Protein AF-A0A535XMW0-F1 (afdb_monomer)

Structure (mmCIF, N/CA/C/O backbone):
data_AF-A0A535XMW0-F1
#
_entry.id   AF-A0A535XMW0-F1
#
loop_
_atom_site.group_PDB
_atom_site.id
_atom_site.type_symbol
_atom_site.label_atom_id
_atom_site.label_alt_id
_atom_site.label_comp_id
_atom_site.label_asym_id
_atom_site.label_entity_id
_atom_site.label_seq_id
_atom_site.pdbx_PDB_ins_code
_atom_site.Cartn_x
_atom_site.Cartn_y
_atom_site.Cartn_z
_atom_site.occupancy
_atom_site.B_iso_or_equiv
_atom_site.auth_seq_id
_atom_site.auth_comp_id
_atom_site.auth_asym_id
_atom_site.auth_atom_id
_atom_site.pdbx_PDB_model_num
ATOM 1 N N . MET A 1 1 ? 7.005 -12.993 -11.857 1.00 54.59 1 MET A N 1
ATOM 2 C CA . MET A 1 1 ? 8.225 -12.460 -11.212 1.00 54.59 1 MET A CA 1
ATOM 3 C C . MET A 1 1 ? 8.665 -13.473 -10.167 1.00 54.59 1 MET A C 1
ATOM 5 O O . MET A 1 1 ? 7.773 -14.019 -9.525 1.00 54.59 1 MET A O 1
ATOM 9 N N . PRO A 1 2 ? 9.961 -13.803 -10.038 1.00 47.62 2 PRO A N 1
ATOM 10 C CA . PRO A 1 2 ? 10.429 -14.682 -8.968 1.00 47.62 2 PRO A CA 1
ATOM 11 C C . PRO A 1 2 ? 10.046 -14.069 -7.616 1.00 47.62 2 PRO A C 1
ATOM 13 O O . PRO A 1 2 ? 10.222 -12.868 -7.422 1.00 47.62 2 PRO A O 1
ATOM 16 N N . VAL A 1 3 ? 9.502 -14.871 -6.700 1.00 54.34 3 VAL A N 1
ATOM 17 C CA . VAL A 1 3 ? 9.077 -14.414 -5.360 1.00 54.34 3 VAL A CA 1
ATOM 18 C C . VAL A 1 3 ? 10.236 -13.837 -4.537 1.00 54.34 3 VAL A C 1
ATOM 20 O O . VAL A 1 3 ? 10.010 -13.012 -3.658 1.00 54.34 3 VAL A O 1
ATOM 23 N N . ASP A 1 4 ? 11.472 -14.180 -4.901 1.00 55.62 4 ASP A N 1
ATOM 24 C CA . ASP A 1 4 ? 12.709 -13.750 -4.241 1.00 55.62 4 ASP A CA 1
ATOM 25 C C . ASP A 1 4 ? 13.125 -12.298 -4.561 1.00 55.62 4 ASP A C 1
ATOM 27 O O . ASP A 1 4 ? 14.198 -11.858 -4.153 1.00 55.62 4 ASP A O 1
ATOM 31 N N . GLN A 1 5 ? 12.314 -11.546 -5.316 1.00 64.44 5 GLN A N 1
ATOM 32 C CA . GLN A 1 5 ? 12.622 -10.165 -5.728 1.00 64.44 5 GLN A CA 1
ATOM 33 C C . GLN A 1 5 ? 11.684 -9.101 -5.145 1.00 64.44 5 GLN A C 1
ATOM 35 O O . GLN A 1 5 ? 11.807 -7.926 -5.484 1.00 64.44 5 GLN A O 1
ATOM 40 N N . VAL A 1 6 ? 10.746 -9.499 -4.282 1.00 69.62 6 VAL A N 1
ATOM 41 C CA . VAL A 1 6 ? 9.783 -8.577 -3.675 1.00 69.62 6 VAL A CA 1
ATOM 42 C C . VAL A 1 6 ? 10.098 -8.414 -2.193 1.00 69.62 6 VAL A C 1
ATOM 44 O O . VAL A 1 6 ? 9.839 -9.300 -1.379 1.00 69.62 6 VAL A O 1
ATOM 47 N N . HIS A 1 7 ? 10.634 -7.252 -1.831 1.00 84.06 7 HIS A N 1
ATOM 48 C CA . HIS A 1 7 ? 10.811 -6.865 -0.440 1.00 84.06 7 HIS A CA 1
ATOM 49 C C . HIS A 1 7 ? 9.468 -6.435 0.139 1.00 84.06 7 HIS A C 1
ATOM 51 O O . HIS A 1 7 ? 8.898 -5.430 -0.285 1.00 84.06 7 HIS A O 1
ATOM 57 N N . TRP A 1 8 ? 8.964 -7.175 1.124 1.00 85.75 8 TRP A N 1
ATOM 58 C CA . TRP A 1 8 ? 7.763 -6.791 1.854 1.00 85.75 8 TRP A CA 1
ATOM 59 C C . TRP A 1 8 ? 8.106 -6.280 3.253 1.00 85.75 8 TRP A C 1
ATOM 61 O O . TRP A 1 8 ? 9.051 -6.737 3.893 1.00 85.75 8 TRP A O 1
ATOM 71 N N . GLN A 1 9 ? 7.322 -5.320 3.732 1.00 89.62 9 GLN A N 1
ATOM 72 C CA . GLN A 1 9 ? 7.428 -4.779 5.081 1.00 89.62 9 GLN A CA 1
ATOM 73 C C . GLN A 1 9 ? 6.039 -4.522 5.662 1.00 89.62 9 GLN A C 1
ATOM 75 O O . GLN A 1 9 ? 5.139 -4.023 4.979 1.00 89.62 9 GLN A O 1
ATOM 80 N N . SER A 1 10 ? 5.877 -4.830 6.944 1.00 90.56 10 SER A N 1
ATOM 81 C CA . SER A 1 10 ? 4.680 -4.458 7.693 1.00 90.56 10 SER A CA 1
ATOM 82 C C . SER A 1 10 ? 4.626 -2.945 7.875 1.00 90.56 10 SER A C 1
ATOM 84 O O . SER A 1 10 ? 5.628 -2.299 8.181 1.00 90.56 10 SER A O 1
ATOM 86 N N . THR A 1 11 ? 3.444 -2.365 7.704 1.00 91.94 11 THR A N 1
ATOM 87 C CA . THR A 1 11 ? 3.211 -0.943 7.939 1.00 91.94 11 THR A CA 1
ATOM 88 C C . THR A 1 11 ? 1.804 -0.706 8.474 1.00 91.94 11 THR A C 1
ATOM 90 O O . THR A 1 11 ? 0.999 -1.627 8.613 1.00 91.94 11 THR A O 1
ATOM 93 N N . THR A 1 12 ? 1.505 0.551 8.767 1.00 92.00 12 THR A N 1
ATOM 94 C CA . THR A 1 12 ? 0.153 1.023 9.049 1.00 92.00 12 THR A CA 1
ATOM 95 C C . THR A 1 12 ? -0.296 1.985 7.954 1.00 92.00 12 THR A C 1
ATOM 97 O O . THR A 1 12 ? 0.465 2.869 7.560 1.00 92.00 12 THR A O 1
ATOM 100 N N . ILE A 1 13 ? -1.521 1.798 7.457 1.00 90.75 13 ILE A N 1
ATOM 101 C CA . ILE A 1 13 ? -2.190 2.662 6.473 1.00 90.75 13 ILE A CA 1
ATOM 102 C C . ILE A 1 13 ? -3.512 3.103 7.091 1.00 90.75 13 ILE A C 1
ATOM 104 O O . ILE A 1 13 ? -4.366 2.271 7.401 1.00 90.75 13 ILE A O 1
ATOM 108 N N . ASN A 1 14 ? -3.672 4.407 7.327 1.00 90.06 14 ASN A N 1
ATOM 109 C CA . ASN A 1 14 ? -4.859 4.972 7.983 1.00 90.06 14 ASN A CA 1
ATOM 110 C C . ASN A 1 14 ? -5.209 4.288 9.320 1.00 90.06 14 ASN A C 1
ATOM 112 O O . ASN A 1 14 ? -6.370 4.032 9.619 1.00 90.06 14 ASN A O 1
ATOM 116 N N . GLY A 1 15 ? -4.186 3.949 10.115 1.00 89.94 15 GLY A N 1
ATOM 117 C CA . GLY A 1 15 ? -4.338 3.248 11.397 1.00 89.94 15 GLY A CA 1
ATOM 118 C C . GLY A 1 15 ? -4.592 1.740 11.284 1.00 89.94 15 GLY A C 1
ATOM 119 O O . GLY A 1 15 ? -4.566 1.049 12.297 1.00 89.94 15 GLY A O 1
ATOM 120 N N . ASN A 1 16 ? -4.770 1.212 10.073 1.00 91.94 16 ASN A N 1
ATOM 121 C CA . ASN A 1 16 ? -4.971 -0.211 9.829 1.00 91.94 16 ASN A CA 1
ATOM 122 C C . ASN A 1 16 ? -3.652 -0.917 9.525 1.00 91.94 16 ASN A C 1
ATOM 124 O O . ASN A 1 16 ? -2.765 -0.346 8.889 1.00 91.94 16 ASN A O 1
ATOM 128 N N . GLN A 1 17 ? -3.533 -2.179 9.935 1.00 92.50 17 GLN A N 1
ATOM 129 C CA . GLN A 1 17 ? -2.381 -3.004 9.587 1.00 92.50 17 GLN A CA 1
ATOM 130 C C . GLN A 1 17 ? -2.356 -3.273 8.077 1.00 92.50 17 GLN A C 1
ATOM 132 O O . GLN A 1 17 ? -3.364 -3.655 7.476 1.00 92.50 17 GLN A O 1
ATOM 137 N N . GLY A 1 18 ? -1.186 -3.087 7.474 1.00 92.12 18 GLY A N 1
ATOM 138 C CA . GLY A 1 18 ? -0.968 -3.311 6.055 1.00 92.12 18 GLY A CA 1
ATOM 139 C C . GLY A 1 18 ? 0.427 -3.833 5.745 1.00 92.12 18 GLY A C 1
ATOM 140 O O . GLY A 1 18 ? 1.306 -3.920 6.605 1.00 92.12 18 GLY A O 1
ATOM 141 N N . LEU A 1 19 ? 0.616 -4.176 4.481 1.00 92.06 19 LEU A N 1
ATOM 142 C CA . LEU A 1 19 ? 1.864 -4.625 3.891 1.00 92.06 19 LEU A CA 1
ATOM 143 C C . LEU A 1 19 ? 2.227 -3.678 2.756 1.00 92.06 19 LEU A C 1
ATOM 145 O O . LEU A 1 19 ? 1.389 -3.364 1.914 1.00 92.06 19 LEU A O 1
ATOM 149 N N . LEU A 1 20 ? 3.483 -3.249 2.728 1.00 90.31 20 LEU A N 1
ATOM 150 C CA . LEU A 1 20 ? 4.090 -2.623 1.561 1.00 90.31 20 LEU A CA 1
ATOM 151 C C . LEU A 1 20 ? 4.983 -3.650 0.886 1.00 90.31 20 LEU A C 1
ATOM 153 O O . LEU A 1 20 ? 5.829 -4.247 1.544 1.00 90.31 20 LEU A O 1
ATOM 157 N N . LEU A 1 21 ? 4.791 -3.835 -0.409 1.00 88.56 21 LEU A N 1
ATOM 158 C CA . LEU A 1 21 ? 5.573 -4.690 -1.281 1.00 88.56 21 LEU A CA 1
ATOM 159 C C . LEU A 1 21 ? 6.354 -3.795 -2.232 1.00 88.56 21 LEU A C 1
ATOM 161 O O . LEU A 1 21 ? 5.766 -2.933 -2.878 1.00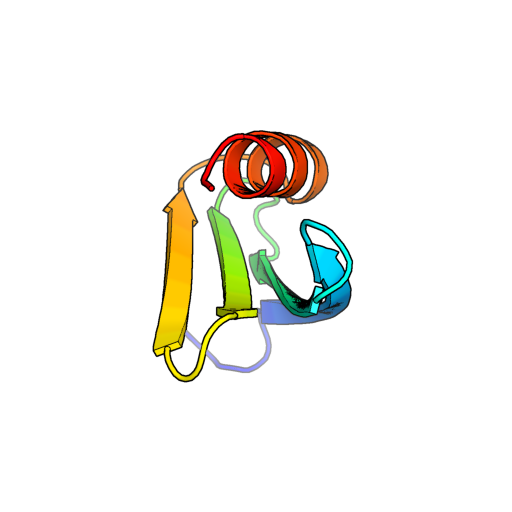 88.56 21 LEU A O 1
ATOM 165 N N . ASN A 1 22 ? 7.654 -4.020 -2.340 1.00 85.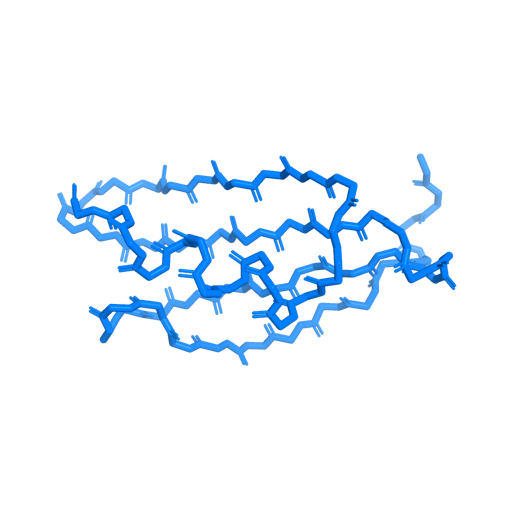19 22 ASN A N 1
ATOM 166 C CA . ASN A 1 22 ? 8.549 -3.264 -3.199 1.00 85.19 22 ASN A CA 1
ATOM 167 C C . ASN A 1 22 ? 9.301 -4.223 -4.106 1.00 85.19 22 ASN A C 1
ATOM 169 O O . ASN A 1 22 ? 9.880 -5.201 -3.637 1.00 85.19 22 ASN A O 1
ATOM 173 N N . ASP A 1 23 ? 9.321 -3.917 -5.392 1.00 75.25 23 ASP A N 1
ATOM 174 C CA . ASP A 1 23 ? 10.206 -4.567 -6.344 1.00 75.25 23 ASP A CA 1
ATOM 175 C C . ASP A 1 23 ? 11.640 -4.031 -6.186 1.00 75.25 23 ASP A C 1
ATOM 177 O O . ASP A 1 23 ? 11.867 -2.850 -5.903 1.00 75.25 23 ASP A O 1
ATOM 181 N N . ASN A 1 24 ? 12.624 -4.896 -6.421 1.00 67.69 24 ASN A N 1
ATOM 182 C CA . ASN A 1 24 ? 14.056 -4.590 -6.376 1.00 67.69 24 ASN A CA 1
ATOM 183 C C . ASN A 1 24 ? 14.495 -3.529 -7.394 1.00 67.69 24 ASN A C 1
ATOM 185 O O . ASN A 1 24 ? 15.582 -2.964 -7.269 1.00 67.69 24 ASN A O 1
ATOM 189 N N . SER A 1 25 ? 13.651 -3.224 -8.381 1.00 66.62 25 SER A N 1
ATOM 190 C CA . SER A 1 25 ? 13.854 -2.109 -9.306 1.00 66.62 25 SER A CA 1
ATOM 191 C C . SER A 1 25 ? 13.660 -0.729 -8.660 1.00 66.62 25 SER A C 1
ATOM 193 O O . SER A 1 25 ? 14.026 0.269 -9.275 1.00 66.62 25 SER A O 1
ATOM 195 N N . ASN A 1 26 ? 13.087 -0.641 -7.448 1.00 64.38 26 ASN A N 1
ATOM 196 C CA . ASN A 1 26 ? 12.608 0.602 -6.819 1.00 64.38 26 ASN A CA 1
ATOM 197 C C . ASN A 1 26 ? 11.550 1.367 -7.641 1.00 64.38 26 ASN A C 1
ATOM 199 O O . ASN A 1 26 ? 11.242 2.519 -7.321 1.00 64.38 26 ASN A O 1
ATOM 203 N N . VAL A 1 27 ? 10.991 0.749 -8.686 1.00 68.50 27 VAL A N 1
ATOM 204 C CA . VAL A 1 27 ? 9.976 1.369 -9.546 1.00 68.50 27 VAL A CA 1
ATOM 205 C C . VAL A 1 27 ? 8.601 0.767 -9.294 1.00 68.50 27 VAL A C 1
ATOM 207 O O . VAL A 1 27 ? 7.631 1.505 -9.326 1.00 68.50 27 VAL A O 1
ATOM 210 N N . GLY A 1 28 ? 8.487 -0.531 -9.011 1.00 79.94 28 GLY A N 1
ATOM 211 C CA . GLY A 1 28 ? 7.205 -1.166 -8.695 1.00 79.94 28 GLY A CA 1
ATOM 212 C C . GLY A 1 28 ? 6.961 -1.250 -7.193 1.00 79.94 28 GLY A C 1
ATOM 213 O O . GLY A 1 28 ? 7.770 -1.841 -6.484 1.00 79.94 28 GLY A O 1
ATOM 214 N N . SER A 1 29 ? 5.838 -0.717 -6.711 1.00 88.62 29 SER A N 1
ATOM 215 C CA . SER A 1 29 ? 5.393 -0.954 -5.334 1.00 88.62 29 SER A CA 1
ATOM 216 C C . SER A 1 29 ? 3.912 -1.308 -5.278 1.00 88.62 29 SER A C 1
ATOM 218 O O . SER A 1 29 ? 3.126 -0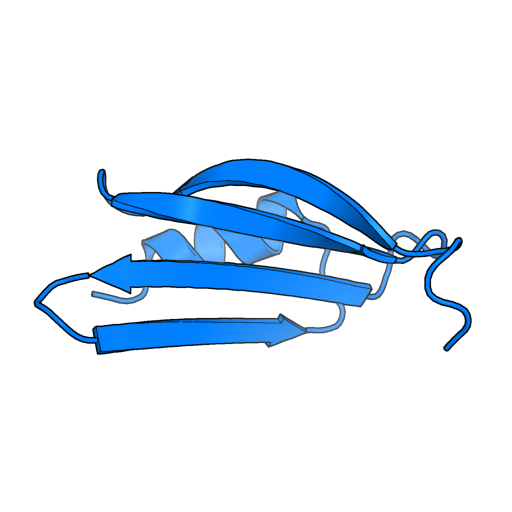.937 -6.154 1.00 88.62 29 SER A O 1
ATOM 220 N N . ALA A 1 30 ? 3.522 -2.006 -4.219 1.00 90.19 30 ALA A N 1
ATOM 221 C CA . ALA A 1 30 ? 2.137 -2.249 -3.871 1.00 90.19 30 ALA A CA 1
ATOM 222 C C . ALA A 1 30 ? 1.906 -2.084 -2.366 1.00 90.19 30 ALA A C 1
ATOM 224 O O . ALA A 1 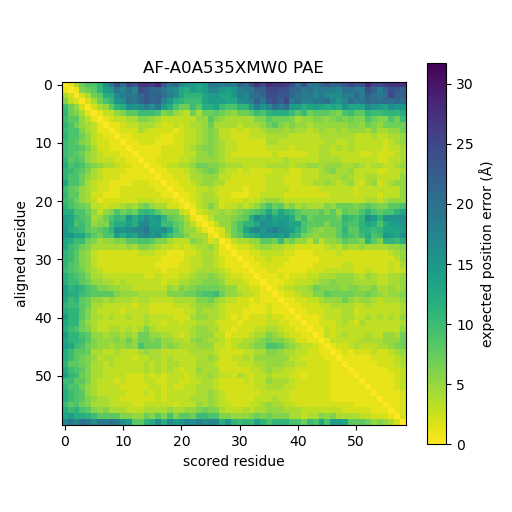30 ? 2.788 -2.333 -1.553 1.00 90.19 30 ALA A O 1
ATOM 225 N N . ALA A 1 31 ? 0.708 -1.660 -1.996 1.00 91.69 31 ALA A N 1
ATOM 226 C CA . ALA A 1 31 ? 0.221 -1.573 -0.635 1.00 91.69 31 ALA A CA 1
ATOM 227 C C . ALA A 1 31 ? -1.036 -2.422 -0.539 1.00 91.69 31 ALA A C 1
ATOM 229 O O . ALA A 1 31 ? -1.922 -2.313 -1.384 1.00 91.69 31 ALA A O 1
ATOM 230 N N . ILE A 1 32 ? -1.117 -3.246 0.497 1.00 92.75 32 ILE A N 1
ATOM 231 C CA . ILE A 1 32 ? -2.289 -4.062 0.793 1.00 92.75 32 ILE A CA 1
ATOM 232 C C . ILE A 1 32 ? -2.649 -3.823 2.251 1.00 92.75 32 ILE A C 1
ATOM 234 O O . ILE A 1 32 ? -1.784 -3.930 3.117 1.00 92.75 32 ILE A O 1
ATOM 238 N N . TRP A 1 33 ? -3.900 -3.489 2.545 1.00 94.38 33 TRP A N 1
ATOM 239 C CA . TRP A 1 33 ? -4.348 -3.284 3.922 1.00 94.38 33 TRP A CA 1
ATOM 240 C C . TRP A 1 33 ? -5.778 -3.758 4.117 1.00 94.38 33 TRP A C 1
ATOM 242 O O . TRP A 1 33 ? -6.561 -3.854 3.173 1.00 94.38 33 TRP A O 1
ATOM 252 N N . HIS A 1 34 ? -6.110 -4.069 5.365 1.00 91.62 34 HIS A N 1
ATOM 253 C CA . HIS A 1 34 ? -7.452 -4.479 5.749 1.00 91.62 34 HIS A CA 1
ATOM 254 C C . HIS A 1 34 ? -8.143 -3.334 6.487 1.00 91.62 34 HIS A C 1
ATOM 256 O O . HIS A 1 34 ? -7.636 -2.881 7.506 1.00 91.62 34 HIS A O 1
ATOM 262 N N . ALA A 1 35 ? -9.287 -2.866 5.993 1.00 90.38 35 ALA A N 1
ATOM 263 C CA . ALA A 1 35 ? -10.066 -1.809 6.634 1.00 90.38 35 ALA A CA 1
ATOM 264 C C . ALA A 1 35 ? -11.564 -2.093 6.490 1.00 90.38 35 ALA A C 1
ATOM 266 O O . ALA A 1 35 ? -12.023 -2.521 5.436 1.00 90.38 35 ALA A O 1
ATOM 267 N N . GLY A 1 36 ? -12.337 -1.888 7.560 1.00 87.00 36 GLY A N 1
ATOM 268 C CA . GLY A 1 36 ? -13.800 -2.020 7.510 1.00 87.00 36 GLY A CA 1
ATOM 269 C C . GLY A 1 36 ? -14.311 -3.371 6.983 1.00 87.00 36 GLY A C 1
ATOM 270 O O . GLY A 1 36 ? -15.339 -3.401 6.314 1.00 87.00 36 GLY A O 1
ATOM 271 N N . GLY A 1 37 ? -13.583 -4.468 7.227 1.00 90.50 37 GLY A N 1
ATOM 272 C CA . GLY A 1 37 ? -13.934 -5.808 6.736 1.00 90.50 37 GLY A CA 1
ATOM 273 C C . GLY A 1 37 ? -13.554 -6.094 5.277 1.00 90.50 37 GLY A C 1
ATOM 274 O O . GLY A 1 37 ? -13.888 -7.161 4.770 1.00 90.50 37 GLY A O 1
ATOM 275 N N . HIS A 1 38 ? -12.861 -5.172 4.602 1.00 90.56 38 HIS A N 1
ATOM 276 C CA . HIS A 1 38 ? -12.446 -5.308 3.207 1.00 90.56 38 HIS A CA 1
ATOM 277 C C . HIS A 1 38 ? -10.927 -5.263 3.064 1.00 90.56 38 HIS A C 1
ATOM 279 O O . HIS A 1 38 ? -10.229 -4.540 3.780 1.00 90.56 38 HIS A O 1
ATOM 285 N N . LEU A 1 39 ? -10.414 -6.042 2.112 1.00 91.25 39 LEU A N 1
ATOM 286 C CA . LEU A 1 39 ? -9.012 -6.013 1.723 1.00 91.25 39 LEU A CA 1
ATOM 287 C C . LEU A 1 39 ? -8.839 -5.048 0.549 1.00 91.25 39 LEU A C 1
ATOM 289 O O . LEU A 1 39 ? -9.404 -5.254 -0.524 1.00 91.25 39 LEU A O 1
ATOM 293 N N . TYR A 1 40 ? -8.049 -4.006 0.764 1.00 92.06 40 TYR A N 1
ATOM 294 C CA . TYR A 1 40 ? -7.711 -3.007 -0.238 1.00 92.06 40 TYR A CA 1
ATOM 295 C C . TYR A 1 40 ? -6.316 -3.273 -0.785 1.00 92.06 40 TYR A C 1
ATOM 297 O O . TYR A 1 40 ? -5.428 -3.727 -0.061 1.00 92.06 40 TYR A O 1
ATOM 305 N N . GLY A 1 41 ? -6.129 -2.969 -2.066 1.00 91.81 41 GLY A N 1
ATOM 306 C CA . GLY A 1 41 ? -4.857 -3.100 -2.757 1.00 91.81 41 GLY A CA 1
ATOM 307 C C . GLY A 1 41 ? -4.621 -1.906 -3.671 1.00 91.81 41 GLY A C 1
ATOM 308 O O . GLY A 1 41 ? -5.492 -1.542 -4.457 1.00 91.81 41 GLY A O 1
ATOM 309 N N . LEU A 1 42 ? -3.435 -1.316 -3.582 1.00 90.00 42 LEU A N 1
ATOM 310 C CA . LEU A 1 42 ? -2.963 -0.268 -4.479 1.00 90.00 42 LEU A CA 1
ATOM 311 C C . LEU A 1 42 ? -1.613 -0.700 -5.040 1.00 90.00 42 LEU A C 1
ATOM 313 O O . LEU A 1 42 ? -0.709 -0.990 -4.269 1.00 90.00 42 LEU A O 1
ATOM 317 N N . ALA A 1 43 ? -1.459 -0.725 -6.360 1.00 90.06 43 ALA A N 1
ATOM 318 C CA . ALA A 1 43 ? -0.194 -1.033 -7.019 1.00 90.06 43 ALA A CA 1
ATOM 319 C C . ALA A 1 43 ? 0.140 0.058 -8.033 1.00 90.06 43 ALA A C 1
ATOM 321 O O . ALA A 1 43 ? -0.755 0.608 -8.677 1.00 90.06 43 ALA A O 1
ATOM 322 N N . GLY A 1 44 ? 1.421 0.379 -8.178 1.00 87.56 44 GLY A N 1
ATOM 323 C CA . GLY A 1 44 ? 1.843 1.418 -9.105 1.00 87.56 44 GLY A CA 1
ATOM 324 C C . GLY A 1 44 ? 3.348 1.491 -9.299 1.00 87.56 44 GLY A C 1
ATOM 325 O O . GLY A 1 44 ? 4.131 0.919 -8.539 1.00 87.56 44 GLY A O 1
ATOM 326 N N . SER A 1 45 ? 3.740 2.243 -10.327 1.00 86.75 45 SER A N 1
ATOM 327 C CA . SER A 1 45 ? 5.137 2.530 -10.654 1.00 86.75 45 SER A CA 1
ATOM 328 C C . SER A 1 45 ? 5.703 3.666 -9.786 1.00 86.75 45 SER A C 1
ATOM 330 O O . SER A 1 45 ? 6.190 4.675 -10.293 1.00 86.75 45 SER A O 1
ATOM 332 N N . LEU A 1 46 ? 5.542 3.545 -8.469 1.00 84.38 46 LEU A N 1
ATOM 333 C CA . LEU A 1 46 ? 5.948 4.529 -7.468 1.00 84.38 46 LEU A CA 1
ATOM 334 C C . LEU A 1 46 ? 6.859 3.870 -6.435 1.00 84.38 46 LEU A C 1
ATOM 336 O O . LEU A 1 46 ? 6.797 2.659 -6.219 1.00 84.38 46 LEU A O 1
ATOM 340 N N . LYS A 1 47 ? 7.651 4.683 -5.731 1.00 86.44 47 LYS A N 1
ATOM 341 C CA . LYS A 1 47 ? 8.360 4.231 -4.530 1.00 86.44 47 LYS A CA 1
ATOM 342 C C . LYS A 1 47 ? 7.362 3.885 -3.425 1.00 86.44 47 LYS A C 1
ATOM 344 O O . LYS A 1 47 ? 6.325 4.534 -3.297 1.00 86.44 47 LYS A O 1
ATOM 349 N N . ALA A 1 48 ? 7.734 2.947 -2.558 1.00 83.94 48 ALA A N 1
ATOM 350 C CA . ALA A 1 48 ? 6.946 2.513 -1.401 1.00 83.94 48 ALA A CA 1
ATOM 351 C C . ALA A 1 48 ? 6.387 3.667 -0.559 1.00 83.94 48 ALA A C 1
ATOM 353 O O . ALA A 1 48 ? 5.235 3.638 -0.140 1.00 83.94 48 ALA A O 1
ATOM 354 N N . SER A 1 49 ? 7.218 4.682 -0.299 1.00 86.69 49 SER A N 1
ATOM 355 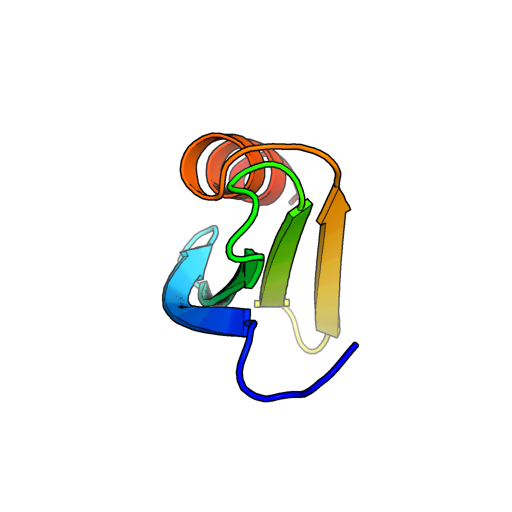C CA . SER A 1 49 ? 6.867 5.848 0.516 1.00 86.69 49 SER A CA 1
ATOM 356 C C . SER A 1 49 ? 5.782 6.701 -0.132 1.00 86.69 49 SER A C 1
ATOM 358 O O . SER A 1 49 ? 4.862 7.154 0.547 1.00 86.69 49 SER A O 1
ATOM 360 N N . ASP A 1 50 ? 5.875 6.892 -1.446 1.00 88.69 50 ASP A N 1
ATOM 361 C CA . ASP A 1 50 ? 4.918 7.689 -2.207 1.00 88.69 50 ASP A CA 1
ATOM 362 C C . ASP A 1 50 ? 3.613 6.911 -2.368 1.00 88.69 50 ASP A C 1
ATOM 364 O O . ASP A 1 50 ? 2.532 7.453 -2.154 1.00 88.69 50 ASP A O 1
ATOM 368 N N . LEU A 1 51 ? 3.714 5.609 -2.641 1.00 89.38 51 LEU A N 1
ATOM 369 C CA . LEU A 1 51 ? 2.565 4.719 -2.737 1.00 89.38 51 LEU A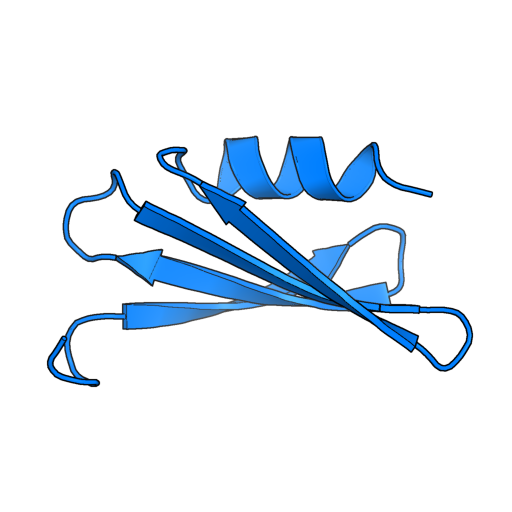 CA 1
ATOM 370 C C . LEU A 1 51 ? 1.831 4.583 -1.395 1.00 89.38 51 LEU A C 1
ATOM 372 O O . LEU A 1 51 ? 0.603 4.588 -1.372 1.00 89.38 51 LEU A O 1
ATOM 376 N N . LYS A 1 52 ? 2.561 4.550 -0.273 1.00 88.69 52 LYS A N 1
ATOM 377 C CA . LYS A 1 52 ? 1.976 4.617 1.070 1.00 88.69 52 LYS A CA 1
ATOM 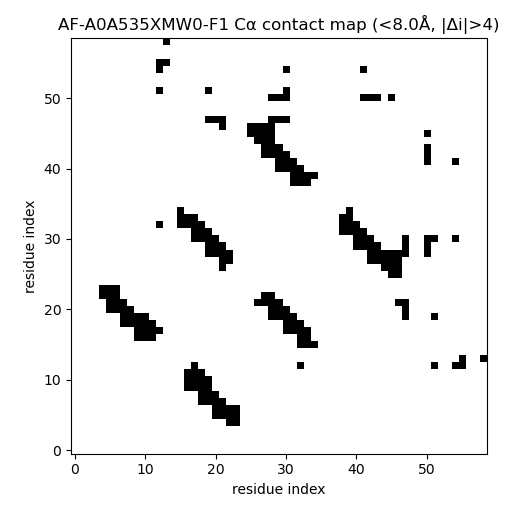378 C C . LYS A 1 52 ? 1.194 5.913 1.262 1.00 88.69 52 LYS A C 1
ATOM 380 O O . LYS A 1 52 ? 0.049 5.858 1.693 1.00 88.69 52 LYS A O 1
ATOM 385 N N . ARG A 1 53 ? 1.778 7.061 0.905 1.00 90.25 53 ARG A N 1
ATOM 386 C CA . ARG A 1 53 ? 1.099 8.359 1.014 1.00 90.25 53 ARG A CA 1
ATOM 387 C C . ARG A 1 53 ? -0.181 8.386 0.176 1.00 90.25 53 ARG A C 1
ATOM 389 O O . ARG A 1 53 ? -1.194 8.879 0.653 1.00 90.25 53 ARG A O 1
ATOM 396 N N . VAL A 1 54 ? -0.163 7.828 -1.037 1.00 89.44 54 VAL A N 1
ATOM 397 C CA . VAL A 1 54 ? -1.378 7.691 -1.859 1.00 89.44 54 VAL A CA 1
ATOM 398 C C . VAL A 1 54 ? -2.394 6.770 -1.180 1.00 89.44 54 VAL A C 1
ATOM 400 O O . VAL A 1 54 ? -3.559 7.142 -1.075 1.00 89.44 54 VAL A O 1
ATOM 403 N N . ALA A 1 55 ? -1.975 5.616 -0.660 1.00 88.50 55 ALA A N 1
ATOM 404 C CA . ALA A 1 55 ? -2.865 4.709 0.065 1.00 88.50 55 ALA A CA 1
ATOM 405 C C . ALA A 1 55 ? -3.505 5.378 1.296 1.00 88.50 55 ALA A C 1
ATOM 407 O O . ALA A 1 55 ? -4.687 5.188 1.549 1.00 88.50 55 ALA A O 1
ATOM 408 N N . GLU A 1 56 ? -2.769 6.231 2.012 1.00 90.00 56 GLU A N 1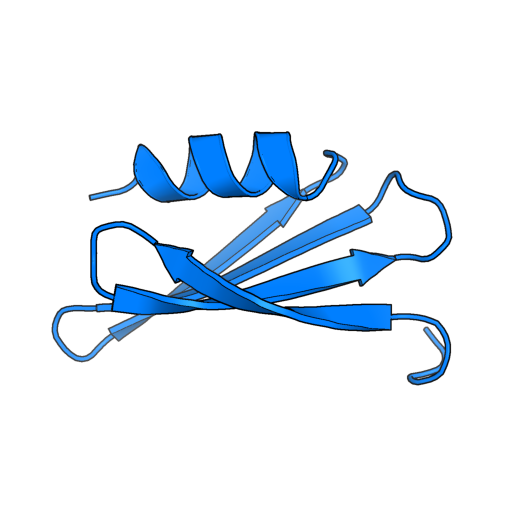
ATOM 409 C CA . GLU A 1 56 ? -3.298 7.022 3.131 1.00 90.00 56 GLU A CA 1
ATOM 410 C C . GLU A 1 56 ? -4.345 8.063 2.688 1.00 90.00 56 GLU A C 1
ATOM 412 O O . GLU A 1 56 ? -5.227 8.423 3.466 1.00 90.00 56 GLU A O 1
ATOM 417 N N . THR A 1 57 ? -4.324 8.514 1.429 1.00 90.06 57 THR A N 1
ATOM 418 C CA . THR A 1 57 ? -5.389 9.387 0.898 1.00 90.06 57 THR A CA 1
ATOM 419 C C . THR A 1 57 ? -6.678 8.644 0.541 1.00 90.06 57 THR A C 1
ATOM 421 O O . THR A 1 57 ? -7.724 9.282 0.418 1.00 90.06 57 THR A O 1
ATOM 424 N N . LEU A 1 58 ? -6.630 7.315 0.402 1.00 81.31 58 LEU A N 1
ATOM 425 C CA . LEU A 1 58 ? -7.795 6.481 0.113 1.00 81.31 58 LEU A CA 1
ATOM 426 C C . LEU A 1 58 ? -8.504 6.143 1.434 1.00 81.31 58 LEU A C 1
ATOM 428 O O . LEU A 1 58 ? -7.941 5.470 2.300 1.00 81.31 58 LEU A O 1
ATOM 432 N N . ARG A 1 59 ? -9.722 6.664 1.605 1.00 65.69 59 ARG A N 1
ATOM 433 C CA . ARG A 1 59 ? -10.587 6.422 2.769 1.00 65.69 59 ARG A CA 1
ATOM 434 C C . ARG A 1 59 ? -11.673 5.414 2.445 1.00 65.69 59 ARG A C 1
ATOM 436 O O . ARG A 1 59 ? -12.264 5.545 1.351 1.00 65.69 59 ARG A O 1
#

Sequence (59 aa):
MPVDQVHWQSTTINGNQGLLLNDNSNVGSAAIWHAGG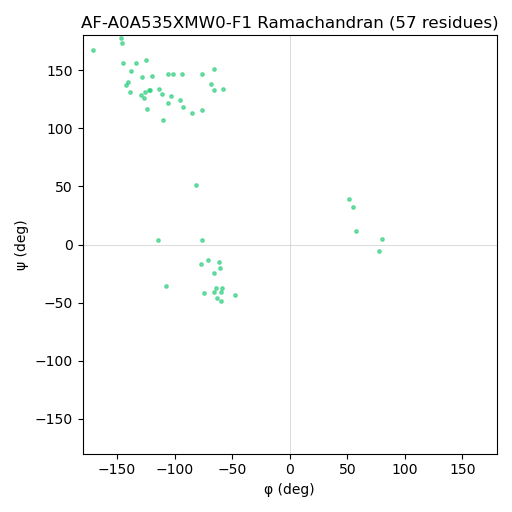HLYGLAGSLKASDLKRVAETLR

pLDDT: mean 83.84, std 11.47, range [47.62, 94.38]

Mean predicted aligned error: 5.48 Å

Foldseek 3Di:
DPPVFWDKDWDDALNFTKIWIAGNVQQKIKIWTDDPNDIDIDIGRHGSVVSSVVSNVPD

Secondary structure (DSSP, 8-state):
--GGGEEEEEEEETTEEEEEEEETTSS-EEEEEEETTEEEEEEESS-HHHHHHHHHH--

Nearest PDB structures (foldseek):
  5y2z-assembly3_F  TM=5.765E-01  e=7.174E-01  Homo sapiens
  5y31-assembly2_D  TM=5.421E-01  e=8.069E-01  Homo sapiens
  2it9-assembly1_A  TM=3.973E-01  e=4.229E-01  Prochlorococcus marinus str. NATL2A
  4azr-assembly1_B  TM=4.090E-01  e=2.938E+00  Homo sapiens

Solvent-accessible surface area (backbone atoms only — not comparable to full-atom values): 3426 Å² total; per-residue (Å²): 128,71,78,90,45,55,54,68,44,83,46,71,48,84,87,25,62,26,39,38,36,29,35,80,80,60,38,43,18,35,40,38,34,51,54,97,94,41,81,47,76,50,71,48,84,34,42,58,71,59,47,48,56,52,53,49,70,61,128

Radius of gyration: 11.0 Å; Cα contacts (8 Å, |Δi|>4): 110; chains: 1; bounding box: 28×24×23 Å